Protein AF-A0A9E3I0S2-F1 (afdb_monomer_lite)

Sequence (68 aa):
MPIGTKVIFNIAQGLDTGKAFITGIHKDQEDGHLYYQLDVIEGSKSDLHRDEKGELWVNDFETKIISK

pLDDT: mean 76.01, std 12.93, range [40.81, 91.88]

Foldseek 3Di:
DDFQAWWWFDQDPPPWIWIWTFHDWDQDPPPRFIKTWTDTDDGPPDDQDAPPVRIHIDTDTDTDRPDD

Secondary structure (DSSP, 8-state):
--TT-EEEEESSTTS-EEEEEEEEEEE-TTT-PEEEEEEEEE-TTS-----TTS-EEEES--------

Structure (mmCIF, N/CA/C/O backbone):
data_AF-A0A9E3I0S2-F1
#
_entry.id   AF-A0A9E3I0S2-F1
#
loop_
_atom_site.group_PDB
_atom_site.id
_atom_site.type_symbol
_atom_site.label_atom_id
_atom_site.label_alt_id
_atom_site.label_comp_id
_atom_site.label_asym_id
_atom_site.label_entity_id
_atom_site.label_seq_id
_atom_site.pdbx_PDB_ins_code
_atom_site.Cartn_x
_atom_site.Cartn_y
_atom_site.Cartn_z
_atom_site.occupancy
_atom_site.B_iso_or_equiv
_atom_site.auth_seq_id
_atom_site.auth_comp_id
_atom_site.auth_asym_id
_atom_site.auth_atom_id
_atom_site.pdbx_PDB_model_num
ATOM 1 N N . MET A 1 1 ? -5.602 -4.843 6.885 1.00 82.19 1 MET A N 1
ATOM 2 C CA . MET A 1 1 ? -4.307 -5.340 7.424 1.00 82.19 1 MET A CA 1
ATOM 3 C C . MET A 1 1 ? -3.693 -4.296 8.341 1.00 82.19 1 MET A C 1
ATOM 5 O O . MET A 1 1 ? -4.003 -3.132 8.130 1.00 82.19 1 MET A O 1
ATOM 9 N N . PRO A 1 2 ? -2.878 -4.663 9.347 1.00 85.94 2 PRO A N 1
ATOM 10 C CA . PRO A 1 2 ? -2.299 -3.683 10.263 1.00 85.94 2 PRO A CA 1
ATOM 11 C C . PRO A 1 2 ? -1.167 -2.870 9.619 1.00 85.94 2 PRO A C 1
ATOM 13 O O . PRO A 1 2 ? -0.453 -3.361 8.742 1.00 85.94 2 PRO A O 1
ATOM 16 N N . ILE A 1 3 ? -0.979 -1.640 10.100 1.00 89.44 3 ILE A N 1
ATOM 17 C CA . ILE A 1 3 ? 0.196 -0.814 9.788 1.00 89.44 3 ILE A CA 1
ATOM 18 C C . ILE A 1 3 ? 1.470 -1.586 10.170 1.00 89.44 3 ILE A C 1
ATOM 20 O O . ILE A 1 3 ? 1.493 -2.312 11.165 1.00 89.44 3 ILE A O 1
ATOM 24 N N . GLY A 1 4 ? 2.513 -1.472 9.351 1.00 87.75 4 GLY A N 1
ATOM 25 C CA . GLY A 1 4 ? 3.769 -2.215 9.480 1.00 87.75 4 GLY A CA 1
ATOM 26 C C . GLY A 1 4 ? 3.756 -3.603 8.829 1.00 87.75 4 GLY A C 1
ATOM 27 O O . GLY A 1 4 ? 4.795 -4.259 8.768 1.00 87.75 4 GLY A O 1
ATOM 28 N N . THR A 1 5 ? 2.616 -4.062 8.302 1.00 89.44 5 THR A N 1
ATOM 29 C CA . THR A 1 5 ? 2.561 -5.321 7.542 1.00 89.44 5 THR A CA 1
ATOM 30 C C . THR A 1 5 ? 3.357 -5.188 6.252 1.00 89.44 5 THR A C 1
ATOM 32 O O . THR A 1 5 ? 3.126 -4.262 5.473 1.00 89.44 5 THR A O 1
ATOM 35 N N . LYS A 1 6 ? 4.260 -6.143 6.004 1.00 88.62 6 LYS A N 1
ATOM 36 C CA . LYS A 1 6 ? 4.939 -6.283 4.715 1.00 88.62 6 LYS A CA 1
ATOM 37 C C . LYS A 1 6 ? 4.017 -6.978 3.720 1.00 88.62 6 LYS A C 1
ATOM 39 O O . LYS A 1 6 ? 3.524 -8.071 3.999 1.00 88.62 6 LYS A O 1
ATOM 44 N N . VAL A 1 7 ? 3.828 -6.368 2.558 1.00 83.25 7 VAL A N 1
ATOM 45 C CA . VAL A 1 7 ? 2.947 -6.870 1.502 1.00 83.25 7 VAL A CA 1
ATOM 46 C C . VAL A 1 7 ? 3.681 -6.985 0.174 1.00 83.25 7 VAL A C 1
ATOM 48 O O . VAL A 1 7 ? 4.630 -6.245 -0.095 1.00 83.25 7 VAL A O 1
ATOM 51 N N . ILE A 1 8 ? 3.225 -7.925 -0.651 1.00 82.75 8 ILE A N 1
ATOM 52 C CA . ILE A 1 8 ? 3.472 -7.924 -2.093 1.00 82.75 8 ILE A CA 1
ATOM 53 C C . ILE A 1 8 ? 2.223 -7.333 -2.734 1.00 82.75 8 ILE A C 1
ATOM 55 O O . ILE A 1 8 ? 1.121 -7.742 -2.376 1.00 82.75 8 ILE A O 1
ATOM 59 N N . PHE A 1 9 ? 2.394 -6.381 -3.642 1.00 76.44 9 PHE A N 1
ATOM 60 C CA . PHE A 1 9 ? 1.296 -5.759 -4.375 1.00 76.44 9 PHE A CA 1
ATOM 61 C C . PHE A 1 9 ? 1.593 -5.773 -5.874 1.00 76.44 9 PHE A C 1
ATOM 63 O O . PHE A 1 9 ? 2.748 -5.856 -6.297 1.00 76.44 9 PHE A O 1
ATOM 70 N N . ASN A 1 10 ? 0.537 -5.738 -6.676 1.00 75.12 10 ASN A N 1
ATOM 71 C CA . ASN A 1 10 ? 0.619 -5.862 -8.122 1.00 75.12 10 ASN A CA 1
ATOM 72 C C . ASN A 1 10 ? 0.660 -4.468 -8.761 1.00 75.12 10 ASN A C 1
ATOM 74 O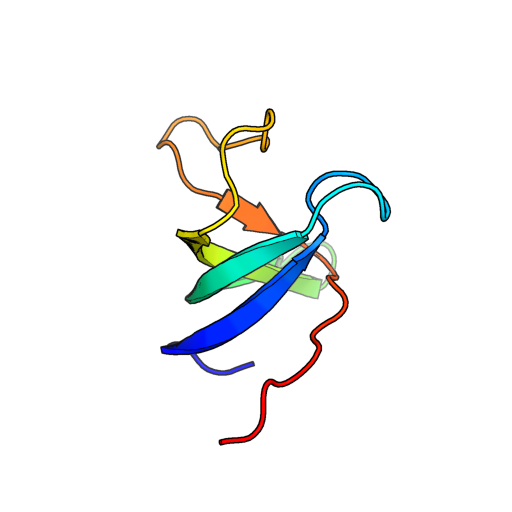 O . ASN A 1 10 ? -0.208 -3.645 -8.482 1.00 75.12 10 ASN A O 1
ATOM 78 N N . ILE A 1 11 ? 1.675 -4.198 -9.582 1.00 66.81 11 ILE A N 1
ATOM 79 C CA . ILE A 1 11 ? 1.944 -2.864 -10.145 1.00 66.81 11 ILE A CA 1
ATOM 80 C C . ILE A 1 11 ? 1.274 -2.691 -11.522 1.00 66.81 11 ILE A C 1
ATOM 82 O O . ILE A 1 11 ? 1.004 -1.571 -11.941 1.00 66.81 11 ILE A O 1
ATOM 86 N N . ALA A 1 12 ? 0.950 -3.788 -12.216 1.00 62.22 12 ALA A N 1
ATOM 87 C CA . ALA A 1 12 ? 0.410 -3.745 -13.578 1.00 62.22 12 ALA A CA 1
ATOM 88 C C . ALA A 1 12 ? -0.412 -5.002 -13.919 1.00 62.22 12 ALA A C 1
ATOM 90 O O . ALA A 1 12 ? -0.029 -5.781 -14.789 1.00 62.22 12 ALA A O 1
ATOM 91 N N . GLN A 1 13 ? -1.519 -5.237 -13.200 1.00 62.28 13 GLN A N 1
ATOM 92 C CA . GLN A 1 13 ? -2.471 -6.336 -13.471 1.00 62.28 13 GLN A CA 1
ATOM 93 C C . GLN A 1 13 ? -1.832 -7.735 -13.660 1.00 62.28 13 GLN A C 1
ATOM 95 O O . GLN A 1 13 ? -2.369 -8.587 -14.360 1.00 62.28 13 GLN A O 1
ATOM 100 N N . GLY A 1 14 ? -0.689 -8.004 -13.029 1.00 57.47 14 GLY A N 1
ATOM 101 C CA . GLY A 1 14 ? -0.003 -9.302 -13.042 1.00 57.47 14 GLY A CA 1
ATOM 102 C C . GLY A 1 14 ? 1.351 -9.298 -13.737 1.00 57.47 14 GLY A C 1
ATOM 103 O O . GLY A 1 14 ? 2.023 -10.325 -13.715 1.00 57.47 14 GLY A O 1
ATOM 104 N N . LEU A 1 15 ? 1.766 -8.176 -14.331 1.00 60.81 15 LEU A N 1
ATOM 105 C CA . LEU A 1 15 ? 3.027 -8.092 -15.075 1.00 60.81 15 LEU A CA 1
ATOM 106 C C . LEU A 1 15 ? 4.239 -7.760 -14.198 1.00 60.81 15 LEU A C 1
ATOM 108 O O . LEU A 1 15 ? 5.359 -8.109 -14.559 1.00 60.81 15 LEU A O 1
ATOM 112 N N . ASP A 1 16 ? 4.023 -7.104 -13.057 1.00 72.38 16 ASP A N 1
ATOM 113 C CA . ASP A 1 16 ? 5.091 -6.706 -12.143 1.00 72.38 16 ASP A CA 1
ATOM 114 C C . ASP A 1 16 ? 4.578 -6.660 -10.698 1.00 72.38 16 ASP A C 1
ATOM 116 O O . ASP A 1 16 ? 3.406 -6.355 -10.447 1.00 72.38 16 ASP A O 1
ATOM 120 N N . THR A 1 17 ? 5.448 -6.975 -9.740 1.00 75.12 17 THR A N 1
ATOM 121 C CA . THR A 1 17 ? 5.101 -7.009 -8.314 1.00 75.12 17 THR A CA 1
ATOM 122 C C . THR A 1 17 ? 6.075 -6.183 -7.492 1.00 75.12 17 THR A C 1
ATOM 124 O O . THR A 1 17 ? 7.287 -6.375 -7.576 1.00 75.12 17 THR A O 1
ATOM 127 N N . GLY A 1 18 ? 5.537 -5.319 -6.636 1.00 81.25 18 GLY A N 1
ATOM 128 C CA . GLY A 1 18 ? 6.299 -4.545 -5.663 1.00 81.25 18 GLY A CA 1
ATOM 129 C C . GLY A 1 18 ? 6.227 -5.143 -4.265 1.00 81.25 18 GLY A C 1
ATOM 130 O O . GLY A 1 18 ? 5.297 -5.880 -3.930 1.00 81.25 18 GLY A O 1
ATOM 131 N N . LYS A 1 19 ? 7.198 -4.787 -3.41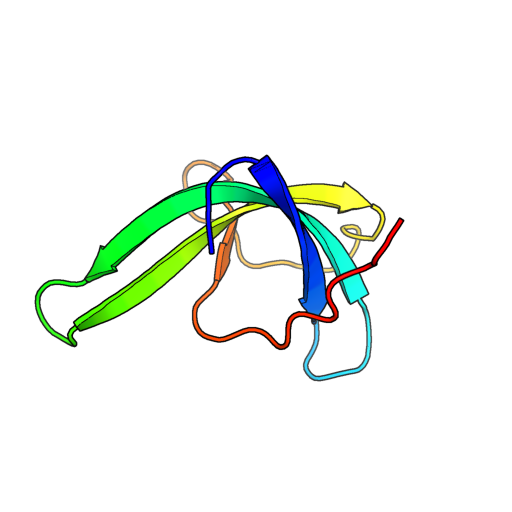9 1.00 85.88 19 LYS A N 1
ATOM 132 C CA . LYS A 1 19 ? 7.144 -5.031 -1.970 1.00 85.88 19 LYS A CA 1
ATOM 133 C C . LYS A 1 19 ? 7.017 -3.705 -1.240 1.00 85.88 19 LYS A C 1
ATOM 135 O O . LYS A 1 19 ? 7.792 -2.787 -1.504 1.00 85.88 19 LYS A O 1
ATOM 140 N N . ALA A 1 20 ? 6.091 -3.627 -0.295 1.00 87.88 20 ALA A N 1
ATOM 141 C CA . ALA A 1 20 ? 5.854 -2.421 0.491 1.00 87.88 20 ALA A CA 1
ATOM 142 C C . ALA A 1 20 ? 5.532 -2.729 1.954 1.00 87.88 20 ALA A C 1
ATOM 144 O O . ALA A 1 20 ? 5.202 -3.867 2.305 1.00 87.88 20 ALA A O 1
ATOM 145 N N . PHE A 1 21 ? 5.601 -1.698 2.791 1.00 89.44 21 PHE A N 1
ATOM 146 C CA . PHE A 1 21 ? 4.970 -1.676 4.105 1.00 89.44 21 PHE A CA 1
ATOM 147 C C . PHE A 1 21 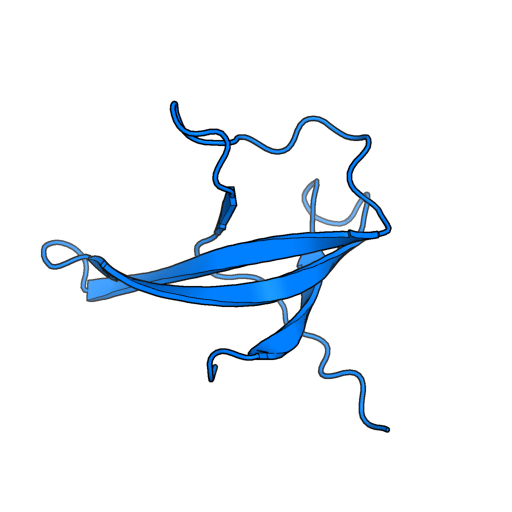? 3.680 -0.863 4.061 1.00 89.44 21 PHE A C 1
ATOM 149 O O . PHE A 1 21 ? 3.625 0.184 3.422 1.00 89.44 21 PHE A O 1
ATOM 156 N N . ILE A 1 22 ? 2.660 -1.319 4.786 1.00 89.12 22 ILE A N 1
ATOM 157 C CA . ILE A 1 22 ? 1.467 -0.505 5.038 1.00 89.12 22 ILE A CA 1
ATOM 158 C C . ILE A 1 22 ? 1.828 0.582 6.050 1.00 89.12 22 ILE A C 1
ATOM 160 O O . ILE A 1 22 ? 2.188 0.262 7.184 1.00 89.12 22 ILE A O 1
ATOM 164 N N . THR A 1 23 ? 1.701 1.847 5.666 1.00 91.88 23 THR A N 1
ATOM 165 C CA . THR A 1 23 ? 1.980 3.007 6.533 1.00 91.88 23 THR A CA 1
ATOM 166 C C . THR A 1 23 ? 0.719 3.735 6.981 1.00 91.88 23 THR A C 1
ATOM 168 O O . THR A 1 23 ? 0.729 4.388 8.023 1.00 91.88 23 THR A O 1
ATOM 171 N N . GLY A 1 24 ? -0.387 3.551 6.262 1.00 90.62 24 GLY A N 1
ATOM 172 C CA . GLY A 1 24 ? -1.658 4.211 6.528 1.00 90.62 24 GLY A CA 1
ATOM 173 C C . GLY A 1 24 ? -2.843 3.382 6.048 1.00 90.62 24 GLY A C 1
ATOM 174 O O . GLY A 1 24 ? -2.718 2.525 5.1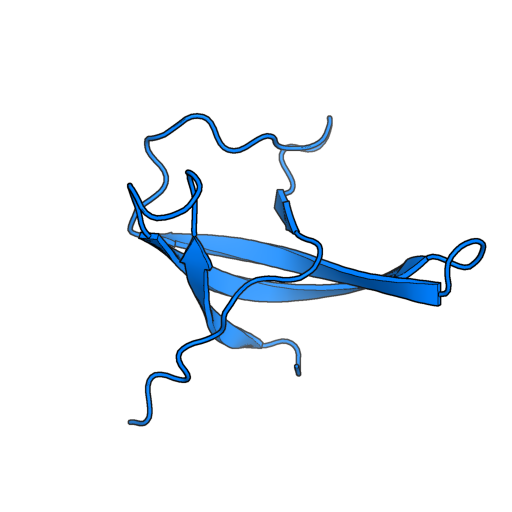71 1.00 90.62 24 GLY A O 1
ATOM 175 N N . ILE A 1 25 ? -4.001 3.616 6.661 1.00 89.62 25 ILE A N 1
ATOM 176 C CA . ILE A 1 25 ? -5.269 2.978 6.302 1.00 89.62 25 ILE A CA 1
ATOM 177 C C . ILE A 1 25 ? -6.327 4.072 6.307 1.00 89.62 25 ILE A C 1
ATOM 179 O O . ILE A 1 25 ? -6.519 4.741 7.323 1.00 89.62 25 ILE A O 1
ATOM 183 N N . HIS A 1 26 ? -7.010 4.238 5.185 1.00 88.94 26 HIS A N 1
ATOM 184 C CA . HIS A 1 26 ? -8.115 5.167 5.043 1.00 88.94 26 HIS A CA 1
ATOM 185 C C . HIS A 1 26 ? -9.371 4.393 4.662 1.00 88.94 26 HIS A C 1
ATOM 187 O O . HIS A 1 26 ? -9.322 3.501 3.820 1.00 88.94 26 HIS A O 1
ATOM 193 N N . LYS A 1 27 ? -10.493 4.711 5.303 1.00 85.25 27 LYS A N 1
ATOM 194 C CA . LYS A 1 27 ? -11.794 4.188 4.904 1.00 85.25 27 LYS A CA 1
ATOM 195 C C . LYS A 1 27 ? -12.563 5.324 4.265 1.00 85.25 27 LYS A C 1
ATOM 197 O O . LYS A 1 27 ? -12.845 6.309 4.949 1.00 85.25 27 LYS A O 1
ATOM 202 N N . ASP A 1 28 ? -12.881 5.164 2.993 1.00 82.50 28 ASP A N 1
ATOM 203 C CA . ASP A 1 28 ? -13.730 6.114 2.301 1.00 82.50 28 ASP A CA 1
ATOM 204 C C . ASP A 1 28 ? -15.150 6.039 2.893 1.00 82.50 28 ASP A C 1
ATOM 206 O O . ASP A 1 28 ? -15.660 4.965 3.242 1.00 82.50 28 ASP A O 1
ATOM 210 N N . GLN A 1 29 ? -15.734 7.210 3.148 1.00 80.38 29 GLN A N 1
ATOM 211 C CA . GLN A 1 29 ? -17.012 7.335 3.847 1.00 80.38 29 GLN A CA 1
ATOM 212 C C . GLN A 1 29 ? -18.218 7.202 2.911 1.00 80.38 29 GLN A C 1
ATOM 214 O O . GLN A 1 29 ? -19.310 6.915 3.405 1.00 80.38 29 GLN A O 1
ATOM 219 N N . GLU A 1 30 ? -18.040 7.396 1.602 1.00 83.88 30 GLU A N 1
ATOM 220 C CA . GLU A 1 30 ? -19.113 7.315 0.608 1.00 83.88 30 GLU A CA 1
ATOM 221 C C . GLU A 1 30 ? -19.343 5.876 0.143 1.00 83.88 30 GLU A C 1
ATOM 223 O O . GLU A 1 30 ? -20.489 5.428 0.074 1.00 83.88 30 GLU A O 1
ATOM 228 N N . ASP A 1 31 ? -18.269 5.136 -0.137 1.00 81.25 31 ASP A N 1
ATOM 229 C CA . ASP A 1 31 ? -18.345 3.784 -0.707 1.00 81.25 31 ASP A CA 1
ATOM 230 C C . ASP A 1 31 ? -18.031 2.667 0.317 1.00 81.25 31 ASP A C 1
ATOM 232 O O . ASP A 1 31 ? -18.354 1.494 0.110 1.00 81.25 31 ASP A O 1
ATOM 236 N N . GLY A 1 32 ? -17.451 3.029 1.467 1.00 80.19 32 GLY A N 1
ATOM 237 C CA . GLY A 1 32 ? -17.066 2.108 2.531 1.00 80.19 32 GLY A CA 1
ATOM 238 C C . GLY A 1 32 ? -15.812 1.276 2.242 1.00 80.19 32 GLY A C 1
ATOM 239 O O . GLY A 1 32 ? -15.468 0.422 3.074 1.00 80.19 32 GLY A O 1
ATOM 240 N N . HIS A 1 33 ? -15.127 1.509 1.122 1.00 80.62 33 HIS A N 1
ATOM 241 C CA . HIS A 1 33 ? -13.913 0.804 0.737 1.00 80.62 33 HIS A CA 1
ATOM 242 C C . HIS A 1 33 ? -12.711 1.220 1.596 1.00 80.62 33 HIS A C 1
ATOM 244 O O . HIS A 1 33 ? -12.609 2.332 2.120 1.00 80.62 33 HIS A O 1
ATOM 250 N N . LEU A 1 34 ? -11.784 0.274 1.764 1.00 83.31 34 LEU A N 1
ATOM 251 C CA . LEU A 1 34 ? -10.538 0.475 2.496 1.00 83.31 34 LEU A CA 1
ATOM 252 C C . LEU A 1 34 ? -9.389 0.700 1.518 1.00 83.31 34 LEU A C 1
ATOM 254 O O . LEU A 1 34 ? -9.061 -0.175 0.718 1.00 83.31 34 LEU A O 1
ATOM 258 N N . TYR A 1 35 ? -8.740 1.844 1.665 1.00 85.81 35 TYR A N 1
ATOM 259 C CA . TYR A 1 35 ? -7.529 2.219 0.959 1.00 85.81 35 TYR A CA 1
ATOM 260 C C . TYR A 1 35 ? -6.332 2.072 1.890 1.00 85.81 35 TYR A C 1
ATOM 262 O O . TYR A 1 35 ? -6.367 2.470 3.059 1.00 85.81 35 TYR A O 1
ATOM 270 N N . TYR A 1 36 ? -5.255 1.505 1.366 1.00 87.00 36 TYR A N 1
ATOM 271 C CA . TYR A 1 36 ? -4.011 1.328 2.103 1.00 87.00 36 TYR A CA 1
ATOM 272 C C . TYR A 1 36 ? -2.934 2.217 1.501 1.00 87.00 36 TYR A C 1
ATOM 274 O O . TYR A 1 36 ? -2.717 2.203 0.289 1.00 87.00 36 TYR A O 1
ATOM 282 N N . GLN A 1 37 ? -2.250 2.960 2.365 1.00 89.00 37 GLN A N 1
ATOM 283 C CA . GLN A 1 37 ? -1.061 3.712 2.001 1.00 89.00 37 GLN A CA 1
ATOM 284 C C . GLN A 1 37 ? 0.152 2.787 2.076 1.00 89.00 37 GLN A C 1
ATOM 286 O O . GLN A 1 37 ? 0.332 2.076 3.074 1.00 89.00 37 GLN A O 1
ATOM 291 N N . LEU A 1 38 ? 0.972 2.797 1.028 1.00 87.88 38 LEU A N 1
ATOM 292 C CA . LEU A 1 38 ? 2.130 1.920 0.894 1.00 87.88 38 LEU A CA 1
ATOM 293 C C . LEU A 1 38 ? 3.443 2.709 0.824 1.00 87.88 38 LEU A C 1
ATOM 295 O O . LEU A 1 38 ? 3.597 3.598 -0.013 1.00 87.88 38 LEU A O 1
ATOM 299 N N . ASP A 1 39 ? 4.418 2.310 1.640 1.00 89.31 39 ASP A N 1
ATOM 300 C CA . ASP A 1 39 ? 5.823 2.706 1.501 1.00 89.31 39 ASP A CA 1
ATOM 301 C C . ASP A 1 39 ? 6.598 1.604 0.770 1.00 89.31 39 ASP A C 1
ATOM 303 O O . ASP A 1 39 ? 6.746 0.484 1.273 1.00 89.31 39 ASP A O 1
ATOM 307 N N . VAL A 1 40 ? 7.020 1.890 -0.463 1.00 85.81 40 VAL A N 1
ATOM 308 C CA . VAL A 1 40 ? 7.563 0.887 -1.386 1.00 85.81 40 VAL A CA 1
ATOM 309 C C . VAL A 1 40 ? 9.060 0.700 -1.172 1.00 85.81 40 VAL A C 1
ATOM 311 O O . VAL A 1 40 ? 9.843 1.636 -1.287 1.00 85.81 40 VAL A O 1
ATOM 314 N N . ILE A 1 41 ? 9.462 -0.548 -0.942 1.00 86.19 41 ILE A N 1
ATOM 315 C CA . ILE A 1 41 ? 10.834 -0.933 -0.591 1.00 86.19 41 ILE A CA 1
ATOM 316 C C . ILE A 1 41 ? 11.563 -1.531 -1.807 1.00 86.19 41 ILE A C 1
ATOM 318 O O . ILE A 1 41 ? 12.779 -1.418 -1.926 1.00 86.19 41 ILE A O 1
ATOM 322 N N . GLU A 1 42 ? 10.835 -2.204 -2.708 1.00 81.50 42 GLU A N 1
ATOM 323 C CA . GLU A 1 42 ? 11.401 -2.917 -3.863 1.00 81.50 42 GLU A CA 1
ATOM 324 C C . GLU A 1 42 ? 10.380 -3.001 -5.014 1.00 81.50 42 GLU A C 1
ATOM 326 O O . GLU A 1 42 ? 9.178 -3.110 -4.764 1.00 81.50 42 GLU A O 1
ATOM 331 N N . GLY A 1 43 ? 10.851 -2.979 -6.268 1.00 70.00 43 GLY A N 1
ATOM 332 C CA . GLY A 1 43 ? 10.028 -3.219 -7.469 1.00 70.00 43 GLY A CA 1
ATOM 333 C C . GLY A 1 43 ? 9.368 -1.987 -8.113 1.00 70.00 43 GLY A C 1
ATOM 334 O O . GLY A 1 43 ? 8.771 -2.100 -9.170 1.00 70.00 43 GLY A O 1
ATOM 335 N N . SER A 1 44 ? 9.505 -0.781 -7.552 1.00 60.75 44 SER A N 1
ATOM 336 C CA . SER A 1 44 ? 8.853 0.439 -8.076 1.00 60.75 44 SER A CA 1
ATOM 337 C C . SER A 1 44 ? 9.746 1.231 -9.042 1.00 60.75 44 SER A C 1
ATOM 339 O O . SER A 1 44 ? 10.172 2.345 -8.732 1.00 60.75 44 SER A O 1
ATOM 341 N N . LYS A 1 45 ? 10.044 0.677 -10.222 1.00 56.22 45 LYS A N 1
ATOM 342 C CA . LYS A 1 45 ? 10.500 1.508 -11.360 1.00 56.22 45 LYS A CA 1
ATOM 343 C C . LYS A 1 45 ? 9.392 1.820 -12.364 1.00 56.22 45 LYS A C 1
ATOM 345 O O . LYS A 1 45 ? 9.566 2.731 -13.162 1.00 56.22 45 LYS A O 1
ATOM 350 N N . SER A 1 46 ? 8.289 1.084 -12.316 1.00 53.19 46 SER A N 1
ATOM 351 C CA . SER A 1 46 ? 7.164 1.248 -13.234 1.00 53.19 46 SER A CA 1
ATOM 352 C C . SER A 1 46 ? 6.155 2.255 -12.677 1.00 53.19 46 SER A C 1
ATOM 354 O O . SER A 1 46 ? 6.003 2.349 -11.459 1.00 53.19 46 SER A O 1
ATOM 356 N N . ASP A 1 47 ? 5.512 3.000 -13.580 1.00 57.94 47 ASP A N 1
ATOM 357 C CA . ASP A 1 47 ? 4.593 4.133 -13.378 1.00 57.94 47 ASP A CA 1
ATOM 358 C C . ASP A 1 47 ? 3.416 3.848 -12.423 1.00 57.94 47 ASP A C 1
ATOM 360 O O . ASP A 1 47 ? 2.255 3.743 -12.820 1.00 57.94 47 ASP A O 1
ATOM 364 N N . LEU A 1 48 ? 3.702 3.731 -11.130 1.00 69.12 48 LEU A N 1
ATOM 365 C CA . LEU A 1 48 ? 2.686 3.701 -10.090 1.00 69.12 48 LEU A CA 1
ATOM 366 C C . LEU A 1 48 ? 2.066 5.089 -9.976 1.00 69.12 48 LEU A C 1
ATOM 368 O O . LEU A 1 48 ? 2.771 6.066 -9.716 1.00 69.12 48 LEU A O 1
ATOM 372 N N . HIS A 1 49 ? 0.747 5.165 -10.144 1.00 70.69 49 HIS A N 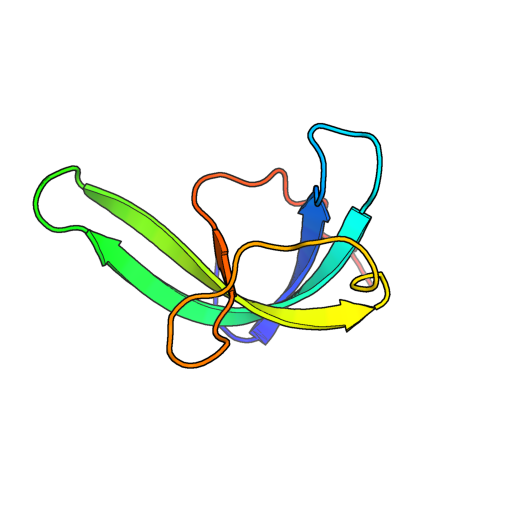1
ATOM 373 C CA . HIS A 1 49 ? 0.014 6.404 -9.936 1.00 70.69 49 HIS A CA 1
ATOM 374 C C . HIS A 1 49 ? 0.125 6.800 -8.461 1.00 70.69 49 HIS A C 1
ATOM 376 O O . HIS A 1 49 ? -0.382 6.110 -7.576 1.00 70.69 49 HIS A O 1
ATOM 382 N N . ARG A 1 50 ? 0.847 7.888 -8.209 1.00 77.50 50 ARG A N 1
ATOM 383 C CA . ARG A 1 50 ? 0.979 8.516 -6.896 1.00 77.50 50 ARG A CA 1
ATOM 384 C C . ARG A 1 50 ? 0.112 9.762 -6.870 1.00 77.50 50 ARG A C 1
ATOM 386 O O . ARG A 1 50 ? -0.093 10.386 -7.911 1.00 77.50 50 ARG A O 1
ATOM 393 N N . ASP A 1 51 ? -0.380 10.114 -5.694 1.00 81.44 51 ASP A N 1
ATOM 394 C CA . ASP A 1 51 ? -1.105 11.366 -5.519 1.00 81.44 51 ASP A CA 1
ATOM 395 C C . ASP A 1 51 ? -0.172 12.590 -5.645 1.00 81.44 51 ASP A C 1
ATOM 397 O O . ASP A 1 51 ? 1.042 12.476 -5.843 1.00 81.44 51 ASP A O 1
ATOM 401 N N . GLU A 1 52 ? -0.735 13.790 -5.500 1.00 83.56 52 GLU A N 1
ATOM 402 C CA . GLU A 1 52 ? 0.004 15.059 -5.588 1.00 83.56 52 GLU A CA 1
ATOM 403 C C . GLU A 1 52 ? 1.104 15.212 -4.520 1.00 83.56 52 GLU A C 1
ATOM 405 O O . GLU A 1 52 ? 2.007 16.038 -4.669 1.00 83.56 52 GLU A O 1
ATOM 410 N N . LYS A 1 53 ? 1.051 14.417 -3.446 1.00 84.94 53 LYS A N 1
ATOM 411 C CA . LYS A 1 53 ? 2.053 14.375 -2.374 1.00 84.94 53 LYS A CA 1
ATOM 412 C C . LYS A 1 53 ? 3.097 13.278 -2.601 1.00 84.94 53 LYS A C 1
ATOM 414 O O . LYS A 1 53 ? 4.029 13.151 -1.807 1.00 84.94 53 LYS A O 1
ATOM 419 N N . GLY A 1 54 ? 2.975 12.505 -3.681 1.00 80.38 54 GLY A N 1
ATOM 420 C CA . GLY A 1 54 ? 3.846 11.375 -3.988 1.00 80.38 54 GLY A CA 1
ATOM 421 C C . GLY A 1 54 ? 3.487 10.097 -3.224 1.00 80.38 54 GLY A C 1
ATOM 422 O O . GLY A 1 54 ? 4.287 9.154 -3.218 1.00 80.38 54 GLY A O 1
ATOM 423 N N . GLU A 1 55 ? 2.318 10.039 -2.589 1.00 82.50 55 GLU A N 1
ATOM 424 C CA . GLU A 1 55 ? 1.850 8.892 -1.813 1.00 82.50 55 GLU A CA 1
ATOM 425 C C . GLU A 1 55 ? 1.190 7.851 -2.723 1.00 82.50 55 GLU A C 1
ATOM 427 O O . GLU A 1 55 ? 0.480 8.182 -3.675 1.00 82.50 55 GLU A O 1
ATOM 432 N N . LEU A 1 56 ? 1.424 6.571 -2.426 1.00 81.88 56 LEU A N 1
ATOM 433 C CA . LEU A 1 56 ? 0.788 5.464 -3.130 1.00 81.88 56 LEU A CA 1
ATOM 434 C C . LEU A 1 56 ? -0.383 4.935 -2.307 1.00 81.88 56 LEU A C 1
ATOM 436 O O . LEU A 1 56 ? -0.181 4.365 -1.231 1.00 81.88 56 LEU A O 1
ATOM 440 N N . TRP A 1 57 ? -1.581 5.078 -2.862 1.00 79.44 57 TRP A N 1
ATOM 441 C CA . TRP A 1 57 ? -2.819 4.555 -2.302 1.00 79.44 57 TRP A CA 1
ATOM 442 C C . TRP A 1 57 ? -3.355 3.447 -3.195 1.00 79.44 57 TRP A C 1
ATOM 444 O O . TRP A 1 57 ? -3.497 3.623 -4.404 1.00 79.44 57 TRP A O 1
ATOM 454 N N . VAL A 1 58 ? -3.652 2.296 -2.600 1.00 77.19 58 VAL A N 1
ATOM 455 C CA . VAL A 1 58 ? -4.205 1.147 -3.320 1.00 77.19 58 VAL A CA 1
ATOM 456 C C . VAL A 1 58 ? -5.507 0.686 -2.672 1.00 77.19 58 VAL A C 1
ATOM 458 O O . VAL A 1 58 ? -5.610 0.589 -1.446 1.00 77.19 58 VAL A O 1
ATOM 461 N N . ASN A 1 59 ? -6.494 0.406 -3.518 1.00 71.31 59 ASN A N 1
ATOM 462 C CA . ASN A 1 59 ? -7.731 -0.293 -3.182 1.00 71.31 59 ASN A CA 1
ATOM 463 C C . ASN A 1 59 ? -7.588 -1.734 -3.687 1.00 71.31 59 ASN A C 1
ATOM 465 O O . ASN A 1 59 ? -7.038 -1.920 -4.768 1.00 71.31 59 ASN A O 1
ATOM 469 N N . ASP A 1 60 ? -8.016 -2.715 -2.892 1.00 63.12 60 ASP A N 1
ATOM 470 C CA . ASP A 1 60 ? -8.038 -4.148 -3.225 1.00 63.12 60 ASP A CA 1
ATOM 471 C C . ASP A 1 60 ? -6.805 -4.674 -3.996 1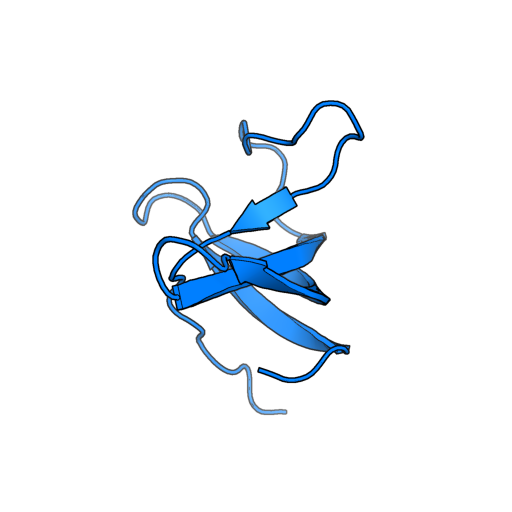.00 63.12 60 ASP A C 1
ATOM 473 O O . ASP A 1 60 ? -6.755 -4.725 -5.224 1.00 63.12 60 ASP A O 1
ATOM 477 N N . PHE A 1 61 ? -5.790 -5.135 -3.262 1.00 65.94 61 PHE A N 1
ATOM 478 C CA . PHE A 1 61 ? -4.637 -5.834 -3.833 1.00 65.94 61 PHE A CA 1
ATOM 479 C C . PHE A 1 61 ? -4.505 -7.232 -3.232 1.00 65.94 61 PHE A C 1
ATOM 481 O O . PHE A 1 61 ? -4.699 -7.435 -2.031 1.00 65.94 61 PHE A O 1
ATOM 488 N N . GLU A 1 62 ? -4.145 -8.211 -4.067 1.00 54.78 62 GLU A N 1
ATOM 489 C CA . GLU A 1 62 ? -3.827 -9.554 -3.589 1.00 54.78 62 GLU A CA 1
ATOM 490 C C . GLU A 1 62 ? -2.603 -9.503 -2.682 1.00 54.78 62 GLU A C 1
ATOM 492 O O . GLU A 1 62 ? -1.484 -9.238 -3.124 1.00 54.78 62 GLU A O 1
ATOM 497 N N . THR A 1 63 ? -2.795 -9.827 -1.408 1.00 56.22 63 THR A N 1
ATOM 498 C CA . THR A 1 63 ? -1.675 -9.993 -0.491 1.00 56.22 63 THR A CA 1
ATOM 499 C C . THR A 1 63 ? -1.269 -11.440 -0.399 1.00 56.22 63 THR A C 1
ATOM 501 O O . THR A 1 63 ? -1.935 -12.255 0.242 1.00 56.22 63 THR A O 1
ATOM 504 N N . LYS A 1 64 ? -0.099 -11.749 -0.950 1.00 56.94 64 LYS A N 1
ATOM 505 C CA . LYS A 1 64 ? 0.656 -12.909 -0.488 1.00 56.94 64 LYS A CA 1
ATOM 506 C C . LYS A 1 64 ? 1.372 -12.517 0.797 1.00 56.94 64 LYS A C 1
ATOM 508 O O . LYS A 1 64 ? 2.359 -11.784 0.765 1.00 56.94 64 LYS A O 1
ATOM 513 N N . ILE A 1 65 ? 0.848 -12.985 1.930 1.00 55.44 65 ILE A N 1
ATOM 514 C CA . ILE A 1 65 ? 1.542 -12.892 3.216 1.00 55.44 65 ILE A CA 1
ATOM 515 C C . ILE A 1 65 ? 2.839 -13.688 3.073 1.00 55.44 65 ILE A C 1
ATOM 517 O O . ILE A 1 65 ? 2.817 -14.913 2.953 1.00 55.44 65 ILE A O 1
ATOM 521 N N . ILE A 1 66 ? 3.974 -12.989 3.069 1.00 53.38 66 ILE A N 1
ATOM 522 C CA . ILE A 1 66 ? 5.281 -13.637 3.149 1.00 53.38 66 ILE A CA 1
ATOM 523 C C . ILE A 1 66 ? 5.467 -14.037 4.615 1.00 53.38 66 ILE A C 1
ATOM 525 O O . ILE A 1 66 ? 5.870 -13.222 5.444 1.00 53.38 66 ILE A O 1
ATOM 529 N N . SER A 1 67 ? 5.083 -15.268 4.952 1.00 41.44 67 SER A N 1
ATOM 530 C CA . SER A 1 67 ? 5.408 -15.865 6.251 1.00 41.44 67 SER A CA 1
ATOM 531 C C . SER A 1 67 ? 6.929 -16.009 6.391 1.00 41.44 67 SER A C 1
ATOM 533 O O . SER A 1 67 ? 7.610 -16.244 5.395 1.00 41.44 67 SER A O 1
ATOM 535 N N . LYS A 1 68 ? 7.414 -15.819 7.625 1.00 40.81 68 LYS A N 1
ATOM 536 C CA . LYS A 1 68 ? 8.829 -15.753 8.039 1.00 40.81 68 LYS A CA 1
ATOM 537 C C . LYS A 1 68 ? 9.698 -16.902 7.541 1.00 40.81 68 LYS A C 1
ATOM 539 O O . LYS A 1 68 ? 9.209 -18.051 7.582 1.00 40.81 68 LYS A O 1
#

Radius of gyration: 11.81 Å; chains: 1; bounding box: 30×31×25 Å